Protein AF-A0A9D4N0K2-F1 (afdb_monomer_lite)

pLDDT: mean 79.28, std 12.21, range [37.19, 92.44]

InterPro domains:
  IPR005160 Ku70/Ku80 C-terminal arm [PF03730] (26-61)
  IPR016194 SPOC-like, C-terminal domain superfamily [SSF100939] (7-62)

Organism: Dreissena polymorpha (NCBI:txid45954)

Sequence (64 aa):
MISTPLAANGEQIDAAKELLKKLQFTYTSESFENPVLQKHWRNIEALALDRDAPEEMTDYTRRA

Secondary structure (DSSP, 8-state):
---PPPPPPHHHHHHHHHHHHHH-----GGG---HHHHHHHHHHHHHHTT-SSPPP---TTS--

Foldseek 3Di:
DPDDPDPDDPVRVVVVVVVCVVVDDDDDVVQADDPVVVVVVQVVVCVVVVHPDGDDDDHSVDDD

Radius of gyration: 21.53 Å; chains: 1; bounding box: 62×21×41 Å

Structure (mmCIF, N/CA/C/O backbone):
data_AF-A0A9D4N0K2-F1
#
_entry.id   AF-A0A9D4N0K2-F1
#
loop_
_atom_site.group_PDB
_atom_site.id
_atom_site.type_symbol
_atom_site.label_atom_id
_atom_site.label_alt_id
_atom_site.label_comp_id
_atom_site.label_asym_id
_atom_site.label_entity_id
_atom_site.label_seq_id
_atom_site.pdbx_PDB_ins_code
_atom_site.Cartn_x
_atom_site.Cartn_y
_atom_site.Cartn_z
_atom_site.occupancy
_atom_site.B_iso_or_equiv
_atom_site.auth_seq_id
_atom_site.auth_comp_id
_atom_site.auth_asym_id
_atom_site.auth_atom_id
_atom_site.pdbx_PDB_model_num
ATOM 1 N N . MET A 1 1 ? -43.791 9.299 1.230 1.00 37.19 1 MET A N 1
ATOM 2 C CA . MET A 1 1 ? -43.120 9.336 2.545 1.00 37.19 1 MET A CA 1
ATOM 3 C C . MET A 1 1 ? -41.674 8.945 2.316 1.00 37.19 1 MET A C 1
ATOM 5 O O . MET A 1 1 ? -41.422 7.818 1.917 1.00 37.19 1 MET A O 1
ATOM 9 N N . ILE A 1 2 ? -40.756 9.902 2.424 1.00 48.19 2 ILE A N 1
ATOM 10 C CA . ILE A 1 2 ? -39.317 9.665 2.255 1.00 48.19 2 ILE A CA 1
ATOM 11 C C . ILE A 1 2 ? -38.834 9.064 3.573 1.00 48.19 2 ILE A C 1
ATOM 13 O O . ILE A 1 2 ? -38.927 9.719 4.607 1.00 48.19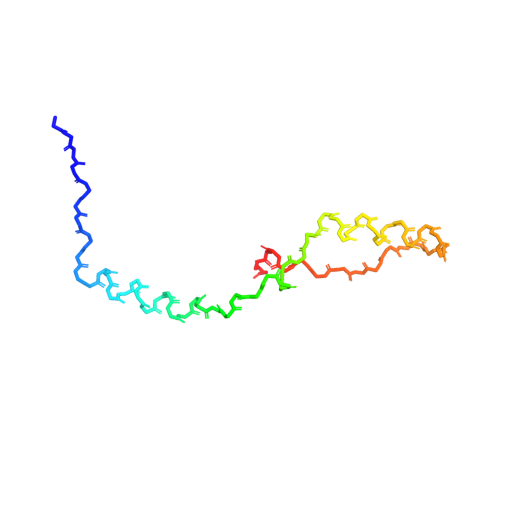 2 ILE A O 1
ATOM 17 N N . SER A 1 3 ? -38.426 7.797 3.551 1.00 50.50 3 SER A N 1
ATOM 18 C CA . SER A 1 3 ? -37.906 7.105 4.728 1.00 50.50 3 SER A CA 1
ATOM 19 C C . SER A 1 3 ? -36.555 7.716 5.091 1.00 50.50 3 SER A C 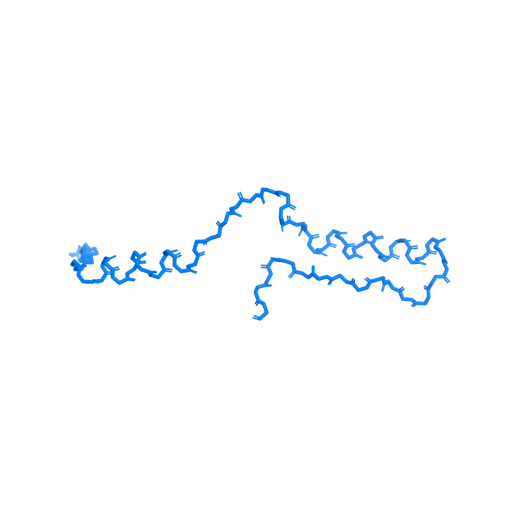1
ATOM 21 O O . SER A 1 3 ? -35.551 7.439 4.440 1.00 50.50 3 SER A O 1
ATOM 23 N N . THR A 1 4 ? -36.532 8.586 6.096 1.00 64.31 4 THR A N 1
ATOM 24 C CA . THR A 1 4 ? -35.310 9.061 6.753 1.00 64.31 4 THR A CA 1
ATOM 25 C C . THR A 1 4 ? -34.473 7.840 7.153 1.00 64.31 4 THR A C 1
ATOM 27 O O . THR A 1 4 ? -35.060 6.876 7.656 1.00 64.31 4 THR A O 1
ATOM 30 N N . PRO A 1 5 ? -33.142 7.813 6.949 1.00 59.75 5 PRO A N 1
ATOM 31 C CA . PRO A 1 5 ? -32.3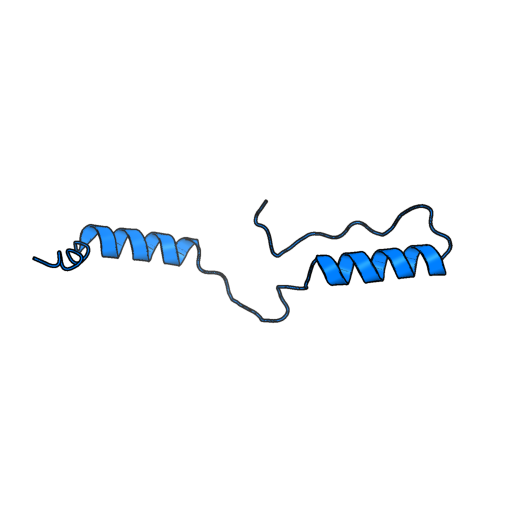46 6.716 7.479 1.00 59.75 5 PRO A CA 1
ATOM 32 C C . PRO A 1 5 ? -32.502 6.731 9.002 1.00 59.75 5 PRO A C 1
ATOM 34 O O . PRO A 1 5 ? -32.195 7.730 9.653 1.00 59.75 5 PRO A O 1
ATOM 37 N N . LEU A 1 6 ? -33.057 5.649 9.553 1.00 68.19 6 LEU A N 1
ATOM 38 C CA . LEU A 1 6 ? -33.105 5.416 10.991 1.00 68.19 6 LEU A CA 1
ATOM 39 C C . LEU A 1 6 ? -31.669 5.587 11.504 1.00 68.19 6 LEU A C 1
ATOM 41 O O . LEU A 1 6 ? -30.769 4.892 11.030 1.00 68.19 6 LEU A O 1
ATOM 45 N N . ALA A 1 7 ? -31.433 6.552 12.395 1.00 79.44 7 ALA A N 1
ATOM 46 C CA . ALA A 1 7 ? -30.113 6.730 12.986 1.00 79.44 7 ALA A CA 1
ATOM 47 C C . ALA A 1 7 ? -29.672 5.402 13.622 1.00 79.44 7 ALA A C 1
ATOM 49 O O . ALA A 1 7 ? -30.480 4.731 14.269 1.00 79.44 7 ALA A O 1
ATOM 50 N N . ALA A 1 8 ? -28.412 5.016 13.403 1.00 77.75 8 ALA A N 1
ATOM 51 C CA . ALA A 1 8 ? -27.855 3.813 14.007 1.00 77.75 8 ALA A CA 1
ATOM 52 C C . ALA A 1 8 ? -28.023 3.870 15.533 1.00 77.75 8 ALA A C 1
ATOM 54 O O . ALA A 1 8 ? -27.871 4.933 16.144 1.00 77.75 8 ALA A O 1
ATOM 55 N N . ASN A 1 9 ? -28.361 2.738 16.146 1.00 85.31 9 ASN A N 1
ATOM 56 C CA . ASN A 1 9 ? -28.503 2.663 17.595 1.00 85.31 9 ASN A CA 1
ATOM 57 C C . ASN A 1 9 ? -27.127 2.802 18.287 1.00 85.31 9 ASN A C 1
ATOM 59 O O . ASN A 1 9 ? -26.077 2.668 17.654 1.00 85.31 9 ASN A O 1
ATOM 63 N N . GLY A 1 10 ? -27.122 3.096 19.591 1.00 87.56 10 GLY A N 1
ATOM 64 C CA . GLY A 1 10 ? -25.878 3.317 20.344 1.00 87.56 10 GLY A CA 1
ATOM 65 C C . GLY A 1 10 ? -24.908 2.131 20.268 1.00 87.56 10 GLY A C 1
ATOM 66 O 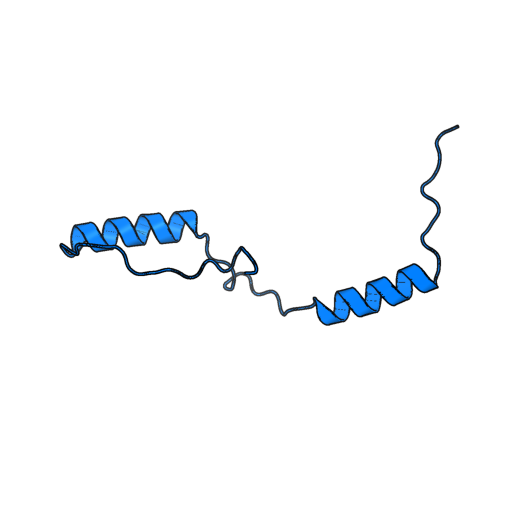O . GLY A 1 10 ? -23.718 2.322 20.041 1.00 87.56 10 GLY A O 1
ATOM 67 N N . GLU A 1 11 ? -25.430 0.906 20.334 1.00 88.81 11 GLU A N 1
ATOM 68 C CA . GLU A 1 11 ? -24.633 -0.325 20.256 1.00 88.81 11 GLU A CA 1
ATOM 69 C C . GLU A 1 11 ? -23.951 -0.502 18.889 1.00 88.81 11 GLU A C 1
ATOM 71 O O . GLU A 1 11 ? -22.778 -0.867 18.819 1.00 88.81 11 GLU A O 1
ATOM 76 N N . GLN A 1 12 ? -24.644 -0.183 17.792 1.00 85.44 12 GLN A N 1
ATOM 77 C CA . GLN A 1 12 ? -24.088 -0.181 16.436 1.00 85.44 12 GLN A CA 1
ATOM 78 C C . GLN A 1 12 ? -22.971 0.854 16.299 1.00 85.44 12 GLN A C 1
ATOM 80 O O . GLN A 1 12 ? -21.954 0.588 15.657 1.00 85.44 12 GLN A O 1
ATOM 85 N N . ILE A 1 13 ? -23.146 2.024 16.915 1.00 88.38 13 ILE A N 1
ATOM 86 C CA . ILE A 1 13 ? -22.143 3.090 16.911 1.00 88.38 13 ILE A CA 1
ATOM 87 C C . ILE A 1 13 ? -20.895 2.654 17.687 1.00 88.38 13 ILE A C 1
ATOM 89 O O . ILE A 1 13 ? -19.779 2.875 17.215 1.00 88.38 13 ILE A O 1
ATOM 93 N N . ASP A 1 14 ? -21.047 2.026 18.851 1.00 90.81 14 ASP A N 1
ATOM 94 C CA . ASP A 1 14 ? -19.902 1.593 19.656 1.00 90.81 14 ASP A CA 1
ATOM 95 C C . ASP A 1 14 ? -19.164 0.399 19.035 1.00 90.81 14 ASP A C 1
ATOM 97 O O . ASP A 1 14 ? -17.933 0.434 18.943 1.00 90.81 14 ASP A O 1
ATOM 101 N N . ALA A 1 15 ? -19.884 -0.573 18.468 1.00 88.94 15 ALA A N 1
ATOM 102 C CA . ALA A 1 15 ? -19.280 -1.659 17.693 1.00 88.94 15 ALA A CA 1
ATOM 103 C C . ALA A 1 15 ? -18.495 -1.129 16.476 1.00 88.94 15 ALA A C 1
ATOM 105 O O . ALA A 1 15 ? -17.380 -1.581 16.193 1.00 88.94 15 ALA A O 1
ATOM 106 N N . ALA A 1 16 ? -19.032 -0.121 15.779 1.00 87.56 16 ALA A N 1
ATOM 107 C CA . ALA A 1 16 ? -18.344 0.529 14.667 1.00 87.56 16 ALA A CA 1
ATOM 108 C C . ALA A 1 16 ? -17.071 1.264 15.117 1.00 87.56 16 ALA A C 1
ATOM 110 O O . ALA A 1 16 ? -16.046 1.175 14.442 1.00 87.56 16 ALA A O 1
ATOM 111 N N . LYS A 1 17 ? -17.086 1.949 16.269 1.00 89.88 17 LYS A N 1
ATOM 112 C CA . LYS A 1 17 ? -15.886 2.605 16.823 1.00 89.88 17 LYS A CA 1
ATOM 113 C C . LYS A 1 17 ? -14.786 1.602 17.160 1.00 89.88 17 LYS A C 1
ATOM 115 O O . LYS A 1 17 ? -13.616 1.888 16.912 1.00 89.88 17 LYS A O 1
ATOM 120 N N . GLU A 1 18 ? -15.125 0.444 17.723 1.00 91.31 18 GLU A N 1
ATOM 121 C CA . GLU A 1 18 ? -14.135 -0.604 18.000 1.00 91.31 18 GLU A CA 1
ATOM 122 C C . GLU A 1 18 ? -13.527 -1.174 16.718 1.00 91.31 18 GLU A C 1
ATOM 124 O O . GLU A 1 18 ? -12.314 -1.382 16.642 1.00 91.31 18 GLU A O 1
ATOM 129 N N . LEU A 1 19 ? -14.349 -1.377 15.690 1.00 88.62 19 LEU A N 1
ATOM 130 C CA . LEU A 1 19 ? -13.891 -1.829 14.381 1.00 88.62 19 LEU A CA 1
ATOM 131 C C . LEU A 1 19 ? -12.968 -0.793 13.722 1.00 88.62 19 LEU A C 1
ATOM 133 O O . LEU A 1 19 ? -11.888 -1.152 13.253 1.00 88.62 19 LEU A O 1
ATOM 137 N N . LEU A 1 20 ? -13.333 0.491 13.770 1.00 87.50 20 LEU A N 1
ATOM 138 C CA . LEU A 1 20 ? -12.498 1.586 13.269 1.00 87.50 20 LEU A CA 1
ATOM 139 C C . LEU A 1 20 ? -11.148 1.647 13.984 1.00 87.50 20 LEU A C 1
ATOM 141 O O . LEU A 1 20 ? -10.135 1.782 13.312 1.00 87.50 20 LEU A O 1
ATOM 145 N N . LYS A 1 21 ? -11.102 1.471 15.310 1.00 86.75 21 LYS A N 1
ATOM 146 C CA . LYS A 1 21 ? -9.835 1.427 16.064 1.00 86.75 21 LYS A CA 1
ATOM 147 C C . LYS A 1 21 ? -8.925 0.280 15.622 1.00 86.75 21 LYS A C 1
ATOM 149 O O . LYS A 1 21 ? -7.717 0.462 15.559 1.00 86.75 21 LYS A O 1
ATOM 154 N N . LYS A 1 22 ? -9.485 -0.890 15.298 1.00 86.25 22 LYS A N 1
ATOM 155 C CA . LYS A 1 22 ? -8.712 -2.048 14.805 1.00 86.25 22 LYS A CA 1
ATOM 156 C C . LYS A 1 22 ? -8.237 -1.883 13.359 1.00 86.25 22 LYS A C 1
ATOM 158 O O . LYS A 1 22 ? -7.247 -2.494 12.972 1.00 86.25 22 LYS A O 1
ATOM 163 N N . LEU A 1 23 ? -8.956 -1.097 12.561 1.00 84.50 23 LEU A N 1
ATOM 164 C CA . LEU A 1 23 ? -8.626 -0.787 11.165 1.00 84.50 23 LEU A CA 1
ATOM 165 C C . LEU A 1 23 ? -7.841 0.520 11.015 1.00 84.50 23 LEU A C 1
ATOM 167 O O . LEU A 1 23 ? -7.442 0.860 9.904 1.00 84.50 23 LEU A O 1
ATOM 171 N N . GLN A 1 24 ? -7.628 1.251 12.109 1.00 82.06 24 GLN A N 1
ATOM 172 C CA . GLN A 1 24 ? -6.877 2.490 12.102 1.00 82.06 24 GLN A CA 1
ATOM 173 C C . GLN A 1 24 ? -5.397 2.170 11.912 1.00 82.06 24 GLN A C 1
ATOM 175 O O . GLN A 1 24 ? -4.768 1.515 12.739 1.00 82.06 24 GLN A O 1
ATOM 180 N N . PHE A 1 25 ? -4.840 2.671 10.820 1.00 80.56 25 PHE A N 1
ATOM 181 C CA . PHE A 1 25 ? -3.407 2.713 10.585 1.00 80.56 25 PHE A CA 1
ATOM 182 C C . PHE A 1 25 ? -2.985 4.170 10.399 1.00 80.56 25 PHE A C 1
ATOM 184 O O . PHE A 1 25 ? -3.795 5.027 10.034 1.00 80.56 25 PHE A O 1
ATOM 191 N N . THR A 1 26 ? -1.718 4.463 10.677 1.00 79.31 26 THR A N 1
ATOM 192 C CA . THR A 1 26 ? -1.149 5.781 10.400 1.00 79.31 26 THR A CA 1
ATOM 193 C C . THR A 1 26 ? -1.087 5.968 8.889 1.00 79.31 26 THR A C 1
ATOM 195 O O . THR A 1 26 ? -0.329 5.280 8.210 1.00 79.31 26 THR A O 1
ATOM 198 N N . TYR A 1 27 ? -1.913 6.869 8.359 1.00 77.38 27 TYR A N 1
ATOM 199 C CA . TYR A 1 27 ? -1.864 7.243 6.952 1.00 77.38 27 TYR A CA 1
ATOM 200 C C . TYR A 1 27 ? -0.676 8.177 6.713 1.00 77.38 27 TYR A C 1
ATOM 202 O O . TYR A 1 27 ? -0.631 9.278 7.264 1.00 77.38 27 TYR A O 1
ATOM 210 N N . THR A 1 28 ? 0.240 7.754 5.849 1.00 75.19 28 THR A N 1
ATOM 211 C CA . THR A 1 28 ? 1.287 8.606 5.283 1.00 75.19 28 THR A CA 1
ATOM 212 C C . THR A 1 28 ? 1.118 8.580 3.769 1.00 75.19 28 THR A C 1
ATOM 214 O O . THR A 1 28 ? 0.986 7.508 3.182 1.00 75.19 28 THR A O 1
ATOM 217 N N . SER A 1 29 ? 1.116 9.745 3.118 1.00 71.44 29 SER A N 1
ATOM 218 C CA . SER A 1 29 ? 0.920 9.842 1.661 1.00 71.44 29 SER A CA 1
ATOM 219 C C . SER A 1 29 ? 1.989 9.092 0.853 1.00 71.44 29 SER A C 1
ATOM 221 O O . SER A 1 29 ? 1.743 8.712 -0.283 1.00 71.44 29 SER A O 1
ATOM 223 N N . GLU A 1 30 ? 3.158 8.852 1.447 1.00 73.50 30 GLU A N 1
ATOM 224 C CA . GLU A 1 30 ? 4.267 8.093 0.857 1.00 73.50 30 GLU A CA 1
ATOM 225 C C . GLU A 1 30 ? 4.076 6.570 0.953 1.00 73.50 30 GLU A C 1
ATOM 227 O O . GLU A 1 30 ? 4.787 5.819 0.296 1.00 73.50 30 GLU A O 1
ATOM 232 N N . SER A 1 31 ? 3.118 6.085 1.751 1.00 69.50 31 SER A N 1
ATOM 233 C CA . SER A 1 31 ? 2.894 4.644 1.949 1.00 69.50 31 SER A CA 1
ATOM 234 C C . SER A 1 31 ? 2.144 3.966 0.799 1.00 69.50 31 SER A C 1
ATOM 236 O O . SER A 1 31 ? 2.036 2.742 0.794 1.00 69.50 31 SER A O 1
ATOM 238 N N . PHE A 1 32 ? 1.616 4.731 -0.161 1.00 72.19 32 PHE A N 1
ATOM 239 C CA . PHE A 1 32 ? 0.821 4.205 -1.270 1.00 72.19 32 PHE A CA 1
ATOM 240 C C . PHE A 1 32 ? 1.371 4.690 -2.605 1.00 72.19 32 PHE A C 1
ATOM 242 O O . PHE A 1 32 ? 0.957 5.714 -3.148 1.00 72.19 32 PHE A O 1
ATOM 249 N N . GLU A 1 33 ? 2.300 3.922 -3.155 1.00 75.94 33 GLU A N 1
ATOM 250 C CA . GLU A 1 33 ? 2.749 4.116 -4.527 1.00 75.94 33 GLU A CA 1
ATOM 251 C C . GLU A 1 33 ? 1.727 3.544 -5.512 1.00 75.94 33 GLU A C 1
ATOM 253 O O . GLU A 1 33 ? 1.022 2.578 -5.217 1.00 75.94 33 GLU A O 1
ATOM 258 N N . ASN A 1 34 ? 1.642 4.127 -6.709 1.00 82.19 34 ASN A N 1
ATOM 259 C CA . ASN A 1 34 ? 0.736 3.630 -7.737 1.00 82.19 34 ASN A CA 1
ATOM 260 C C . ASN A 1 34 ? 1.313 2.348 -8.377 1.00 82.19 34 ASN A C 1
ATOM 262 O O . ASN A 1 34 ? 2.295 2.445 -9.123 1.00 82.19 34 ASN A O 1
ATOM 266 N N . PRO A 1 35 ? 0.689 1.171 -8.177 1.00 81.62 35 PRO A N 1
ATOM 267 C CA . PRO A 1 35 ? 1.212 -0.102 -8.673 1.00 81.62 35 PRO A CA 1
ATOM 268 C C . PRO A 1 35 ? 1.266 -0.182 -10.200 1.00 81.62 35 PRO A C 1
ATOM 270 O O . PRO A 1 35 ? 2.131 -0.857 -10.755 1.00 81.62 35 PRO A O 1
ATOM 273 N N . VAL A 1 36 ? 0.394 0.543 -10.909 1.00 83.12 36 VAL A N 1
ATOM 274 C CA . VAL A 1 36 ? 0.400 0.581 -12.380 1.00 83.12 36 VAL A CA 1
ATOM 275 C C . VAL A 1 36 ? 1.632 1.320 -12.896 1.00 83.12 36 VAL A C 1
ATOM 277 O O . VAL A 1 36 ? 2.289 0.849 -13.825 1.00 83.12 36 VAL A O 1
ATOM 280 N N . LEU A 1 37 ? 1.961 2.461 -12.283 1.00 85.56 37 LEU A N 1
ATOM 281 C CA . LEU A 1 37 ? 3.135 3.247 -12.665 1.00 85.56 37 LEU A CA 1
ATOM 282 C C . LEU A 1 37 ? 4.427 2.527 -12.285 1.00 85.56 37 LEU A C 1
ATOM 284 O O . LEU A 1 37 ? 5.329 2.433 -13.112 1.00 85.56 37 LEU A O 1
ATOM 288 N N . GLN A 1 38 ? 4.494 1.970 -11.078 1.00 85.88 38 GLN A N 1
ATOM 289 C CA . GLN A 1 38 ? 5.654 1.205 -10.630 1.00 85.88 38 GLN A CA 1
ATOM 290 C C . GLN A 1 38 ? 5.932 0.010 -11.554 1.00 85.88 38 GLN A C 1
ATOM 292 O O . GLN A 1 38 ? 7.048 -0.140 -12.049 1.00 85.88 38 GLN A O 1
ATOM 297 N N . LYS A 1 39 ? 4.903 -0.770 -11.920 1.00 85.38 39 LYS A N 1
ATOM 298 C CA . LYS A 1 39 ? 5.044 -1.861 -12.899 1.00 85.38 39 LYS A CA 1
ATOM 299 C C . LYS A 1 39 ? 5.574 -1.376 -14.250 1.00 85.38 39 LYS A C 1
ATOM 301 O O . LYS A 1 39 ? 6.416 -2.035 -14.854 1.00 85.38 39 LYS A O 1
ATOM 306 N N . HIS A 1 40 ? 5.084 -0.238 -14.741 1.00 88.44 40 HIS A N 1
ATOM 307 C CA . HIS A 1 40 ? 5.533 0.315 -16.017 1.00 88.44 40 HIS A CA 1
ATOM 308 C C . HIS A 1 40 ? 7.027 0.660 -15.996 1.00 88.44 40 HIS A C 1
ATOM 310 O O . HIS A 1 40 ? 7.763 0.241 -16.889 1.00 88.44 40 HIS A O 1
ATOM 316 N N . TRP A 1 41 ? 7.487 1.356 -14.955 1.00 88.56 41 TRP A N 1
ATOM 317 C CA . TRP A 1 41 ? 8.894 1.727 -14.823 1.00 88.56 41 TRP A CA 1
ATOM 318 C C . TRP A 1 41 ? 9.805 0.518 -14.619 1.00 88.56 41 TRP A C 1
ATOM 320 O O . TRP A 1 41 ? 10.869 0.466 -15.230 1.00 88.56 41 TRP A O 1
ATOM 330 N N . ARG A 1 42 ? 9.370 -0.496 -13.864 1.00 87.00 42 ARG A N 1
ATOM 331 C CA . ARG A 1 42 ? 10.126 -1.750 -13.704 1.00 87.00 42 ARG A CA 1
ATOM 332 C C . ARG A 1 42 ? 10.255 -2.543 -15.002 1.00 87.00 42 ARG A C 1
ATOM 334 O O . ARG A 1 42 ? 11.309 -3.117 -15.259 1.00 87.00 42 ARG A O 1
ATOM 341 N N . ASN A 1 43 ? 9.233 -2.521 -15.857 1.00 88.12 43 ASN A N 1
ATOM 342 C CA . ASN A 1 43 ? 9.335 -3.106 -17.195 1.00 88.12 43 ASN A CA 1
ATOM 343 C C . ASN A 1 43 ? 10.357 -2.358 -18.063 1.00 88.12 43 ASN A C 1
ATOM 345 O O . ASN A 1 43 ? 11.147 -2.992 -18.755 1.00 88.12 43 ASN A O 1
ATOM 349 N N . ILE A 1 44 ? 10.360 -1.021 -18.022 1.00 90.69 44 ILE A N 1
ATOM 350 C CA . ILE A 1 44 ? 11.334 -0.205 -18.766 1.00 90.69 44 ILE A CA 1
ATOM 351 C C . ILE A 1 44 ? 12.757 -0.460 -18.258 1.00 90.69 44 ILE A C 1
ATOM 353 O O . ILE A 1 44 ? 13.671 -0.623 -19.060 1.00 90.69 44 ILE A O 1
ATOM 357 N N . GLU A 1 45 ? 12.945 -0.528 -16.941 1.00 90.12 45 GLU A N 1
ATOM 358 C CA . GLU A 1 45 ? 14.235 -0.833 -16.319 1.00 90.12 45 GLU A CA 1
ATOM 359 C C . GLU A 1 45 ? 14.757 -2.214 -16.741 1.00 90.12 45 GLU A C 1
ATOM 361 O O . GLU A 1 45 ? 15.927 -2.340 -17.097 1.00 90.12 45 GLU A O 1
ATOM 366 N N . ALA A 1 46 ? 13.897 -3.236 -16.766 1.00 91.50 46 ALA A N 1
ATOM 367 C CA . ALA A 1 46 ? 14.271 -4.572 -17.228 1.00 91.50 46 ALA A CA 1
ATOM 368 C C . ALA A 1 46 ? 14.729 -4.572 -18.693 1.00 91.50 46 ALA A C 1
ATOM 370 O O . ALA A 1 46 ? 15.756 -5.167 -19.005 1.00 91.50 46 ALA A O 1
ATOM 371 N N . LEU A 1 47 ? 14.020 -3.845 -19.564 1.00 89.44 47 LEU A N 1
ATOM 372 C CA . LEU A 1 47 ? 14.404 -3.684 -20.968 1.00 89.44 47 LEU A CA 1
ATOM 373 C C . LEU A 1 47 ? 15.732 -2.930 -21.125 1.00 89.44 47 LEU A C 1
ATOM 375 O O . LEU A 1 47 ? 16.535 -3.276 -21.984 1.00 89.44 47 LEU A O 1
ATOM 379 N N . ALA A 1 48 ? 15.977 -1.905 -20.306 1.00 92.44 48 ALA A N 1
ATOM 380 C CA . ALA A 1 48 ? 17.213 -1.126 -20.359 1.00 92.44 48 ALA A CA 1
ATOM 381 C C . ALA A 1 48 ? 18.436 -1.908 -19.849 1.00 92.44 48 ALA A C 1
ATOM 383 O O . ALA A 1 48 ? 19.553 -1.660 -20.299 1.00 92.44 48 ALA A O 1
ATOM 384 N N . LEU A 1 49 ? 18.227 -2.831 -18.906 1.00 91.31 49 LEU A N 1
ATOM 385 C CA . LEU A 1 49 ? 19.269 -3.656 -18.289 1.00 91.31 49 LEU A CA 1
ATOM 386 C C . LEU A 1 49 ? 19.399 -5.054 -18.914 1.00 91.31 49 LEU A C 1
ATOM 388 O O . LEU A 1 49 ? 20.145 -5.870 -18.379 1.00 91.31 49 LEU A O 1
ATOM 392 N N . ASP A 1 50 ? 18.679 -5.320 -20.008 1.00 90.31 50 ASP A N 1
ATOM 393 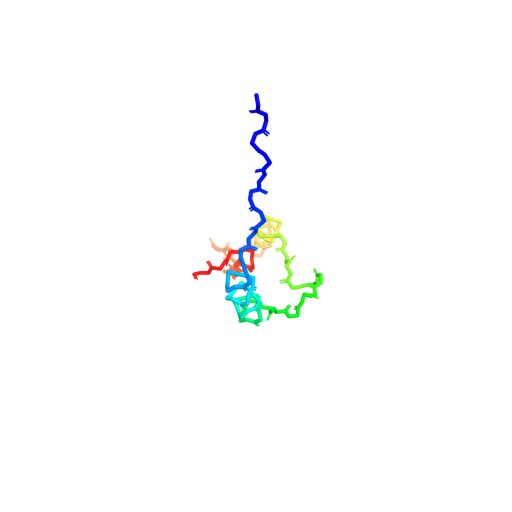C CA . ASP A 1 50 ? 18.653 -6.604 -20.725 1.00 90.31 50 ASP A CA 1
ATOM 394 C C . ASP A 1 50 ? 18.336 -7.802 -19.803 1.00 90.31 50 ASP A C 1
ATOM 396 O O . ASP A 1 50 ? 18.976 -8.852 -19.841 1.00 90.31 50 ASP A O 1
ATOM 400 N N . ARG A 1 51 ? 17.359 -7.618 -18.902 1.00 88.06 51 ARG A N 1
ATOM 401 C CA . ARG A 1 51 ? 16.876 -8.655 -17.975 1.00 88.06 51 ARG A CA 1
ATOM 402 C C . ARG A 1 51 ? 15.692 -9.406 -18.585 1.00 88.06 51 ARG A C 1
ATOM 404 O O . ARG A 1 51 ? 14.775 -8.781 -19.111 1.00 88.06 51 ARG A O 1
ATOM 411 N N . ASP A 1 52 ? 15.640 -10.727 -18.396 1.00 84.19 52 ASP A N 1
ATOM 412 C CA . ASP A 1 52 ? 14.521 -11.573 -18.851 1.00 84.19 52 ASP A CA 1
ATOM 413 C C . ASP A 1 52 ? 13.168 -11.230 -18.199 1.00 84.19 52 ASP A C 1
ATOM 415 O O . ASP A 1 52 ? 12.112 -11.495 -18.776 1.00 84.19 52 ASP A O 1
ATOM 419 N N . ALA A 1 53 ? 13.178 -10.651 -16.992 1.00 83.25 53 ALA A N 1
ATOM 420 C CA . ALA A 1 53 ? 11.966 -10.305 -16.256 1.00 83.25 53 ALA A CA 1
ATOM 421 C C . ALA A 1 53 ? 12.123 -9.028 -15.402 1.00 83.25 53 ALA A C 1
ATOM 423 O O . ALA A 1 53 ? 13.219 -8.744 -14.906 1.00 83.25 53 ALA A O 1
ATOM 424 N N . PRO A 1 54 ? 1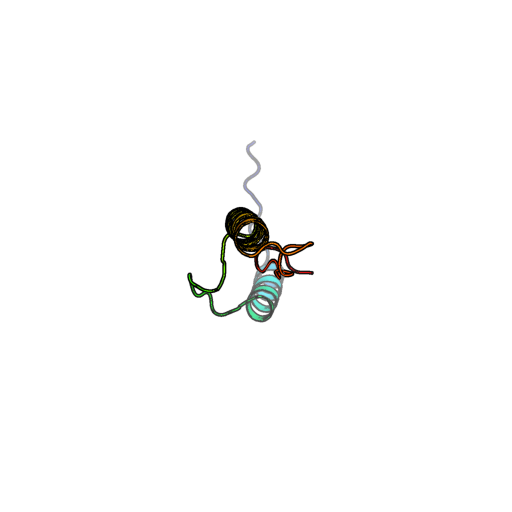1.030 -8.261 -15.203 1.00 80.62 54 PRO A N 1
ATOM 425 C CA . PRO A 1 54 ? 10.983 -7.147 -14.259 1.00 80.62 54 PRO A CA 1
ATOM 426 C C . PRO A 1 54 ? 11.035 -7.629 -12.802 1.00 80.62 54 PRO A C 1
ATOM 428 O O . PRO A 1 54 ? 10.599 -8.733 -12.484 1.00 80.62 54 PRO A O 1
ATOM 431 N N . GLU A 1 55 ? 11.553 -6.779 -11.913 1.00 80.12 55 GLU A N 1
ATOM 432 C CA . GLU A 1 55 ? 11.608 -7.037 -10.468 1.00 80.12 55 GLU A CA 1
ATOM 433 C C . GLU A 1 55 ? 10.193 -7.162 -9.875 1.00 80.12 55 GLU A C 1
ATOM 435 O O . GLU A 1 55 ? 9.292 -6.399 -10.242 1.00 80.12 55 GLU A O 1
ATOM 440 N N . GLU A 1 56 ? 9.987 -8.122 -8.965 1.00 74.75 56 GLU A N 1
ATOM 441 C CA . GLU A 1 56 ? 8.695 -8.293 -8.297 1.00 74.75 56 GLU A CA 1
ATOM 442 C C . GLU A 1 56 ? 8.375 -7.087 -7.406 1.00 74.75 56 GLU A C 1
ATOM 444 O O . GLU A 1 56 ? 9.194 -6.637 -6.606 1.00 74.75 56 GLU A O 1
ATOM 449 N N . MET A 1 57 ? 7.152 -6.573 -7.536 1.00 73.44 57 MET A N 1
ATOM 450 C CA . MET A 1 57 ? 6.659 -5.434 -6.772 1.00 73.44 57 MET A CA 1
ATOM 451 C C . MET A 1 57 ? 5.485 -5.862 -5.892 1.00 73.44 57 MET A C 1
ATOM 453 O O . MET A 1 57 ? 4.520 -6.458 -6.372 1.00 73.44 57 MET A O 1
ATOM 457 N N . THR A 1 58 ? 5.526 -5.469 -4.622 1.00 73.94 58 THR A N 1
ATOM 458 C CA . THR A 1 58 ? 4.390 -5.600 -3.706 1.00 73.94 58 THR A CA 1
ATOM 459 C C . THR A 1 58 ? 3.378 -4.478 -3.947 1.00 73.94 58 THR A C 1
ATOM 461 O O . THR A 1 58 ? 3.706 -3.298 -3.838 1.00 73.94 58 THR A O 1
ATOM 464 N N . ASP A 1 59 ? 2.131 -4.837 -4.254 1.00 74.25 59 ASP A N 1
ATOM 465 C CA . ASP A 1 59 ? 1.024 -3.883 -4.357 1.00 74.25 59 ASP A CA 1
ATOM 466 C C . ASP A 1 59 ? 0.497 -3.528 -2.956 1.00 74.25 59 ASP A C 1
ATOM 468 O O . ASP A 1 59 ? -0.182 -4.327 -2.315 1.00 74.25 59 ASP A O 1
ATOM 472 N N . TYR A 1 60 ? 0.792 -2.313 -2.487 1.00 72.25 60 TYR A N 1
ATOM 473 C CA . TYR A 1 60 ? 0.322 -1.805 -1.191 1.00 72.25 60 TYR A CA 1
ATOM 474 C C . TYR A 1 60 ? -1.100 -1.218 -1.233 1.00 72.25 60 TYR A C 1
ATOM 476 O O . TYR A 1 60 ? -1.643 -0.836 -0.197 1.00 72.25 60 TYR A O 1
ATOM 484 N N . THR A 1 61 ? -1.731 -1.139 -2.410 1.00 74.31 61 THR A N 1
ATOM 485 C CA . THR A 1 61 ? -3.098 -0.609 -2.570 1.00 74.31 61 THR A CA 1
ATOM 486 C C . THR A 1 61 ? -4.178 -1.670 -2.369 1.00 74.31 61 THR A C 1
ATOM 488 O O . THR A 1 61 ? -5.350 -1.337 -2.175 1.00 74.31 61 THR A O 1
ATOM 491 N N . ARG A 1 62 ? -3.798 -2.952 -2.371 1.00 66.12 62 ARG A N 1
ATOM 492 C CA . ARG A 1 62 ? -4.686 -4.085 -2.101 1.00 66.12 62 ARG A CA 1
ATOM 493 C C . ARG A 1 62 ? -4.226 -4.796 -0.836 1.00 66.12 62 ARG A C 1
ATOM 495 O O . ARG A 1 62 ? -3.072 -5.184 -0.715 1.00 66.12 62 ARG A O 1
ATOM 502 N N . ARG A 1 63 ? -5.141 -4.989 0.115 1.00 52.06 63 ARG A N 1
ATOM 503 C CA . ARG A 1 63 ? -4.895 -5.887 1.249 1.00 52.06 63 ARG A CA 1
ATOM 504 C C . ARG A 1 63 ? -4.967 -7.324 0.716 1.00 52.06 63 ARG A C 1
ATOM 506 O O . ARG A 1 63 ? -5.988 -7.666 0.120 1.00 52.06 63 ARG A O 1
ATOM 513 N N . ALA A 1 64 ? -3.883 -8.088 0.864 1.00 44.75 64 ALA A N 1
ATOM 514 C CA . ALA A 1 64 ? -3.825 -9.514 0.524 1.00 44.75 64 ALA A CA 1
ATOM 515 C C . ALA A 1 64 ? -4.823 -10.340 1.350 1.00 44.75 64 ALA A C 1
ATOM 517 O O . ALA A 1 64 ? -5.061 -9.966 2.526 1.00 44.75 64 ALA A O 1
#